Protein AF-A0A0L0JDB5-F1 (afdb_monomer)

Nearest PDB structures (foldseek):
  4jif-assembly1_A  TM=5.734E-01  e=4.572E-01  Homo sapiens
  6vbv-assembly1_5  TM=4.690E-01  e=4.861E-01  Bos taurus
  4dx9-assembly13_Y  TM=4.520E-01  e=1.147E+00  Homo sapiens
  4dx9-assembly10_S  TM=3.705E-01  e=1.378E+00  Homo sapiens
  8xgc-assembly1_L  TM=4.088E-01  e=5.309E+00  Saccharomyces cerevisiae

Radius of gyration: 22.16 Å; Cα contacts (8 Å, |Δi|>4): 192; chains: 1; bounding box: 44×41×62 Å

Foldseek 3Di:
DVVVVVVVVLLVVLPPPPDDNVVSVVSVVVVVVVVVVVVCVVPVPFDCWDQDQQAIWGTADPPDRHIDGDGLVFWAAKAWAWDPPPDVDTWIKIKTKGQPQDDDPPQDDPVNVVVLVVCCVVPPVVSSVSRPNIDIDMDICVPHDDPVVVVVVRCCVNPVNHHYYYHYD

Secondary structure (DSSP, 8-state):
-HHHHHHHHHHHHTT-TTS-HHHHHHHHHHHHHHHHHHHHHHHT---SEEEETTEEEEPPPTTSPPPEEEETTTEEEEEEEE--TTSSS--EEEEEEE-------S---HHHHHHHHHHHHHS-HHHHHHHTT-EEEEEE-TT----HHHHHHHHHHH-TTSEEEEE--

Organism: NCBI:txid42234

Structure (mmCIF, N/CA/C/O backbone):
data_AF-A0A0L0JDB5-F1
#
_entry.id   AF-A0A0L0JDB5-F1
#
loop_
_atom_site.group_PDB
_atom_site.id
_atom_site.type_symbol
_atom_site.label_atom_id
_atom_site.label_alt_id
_atom_site.label_comp_id
_atom_site.label_asym_id
_atom_site.label_entity_id
_atom_site.label_seq_id
_atom_site.pdbx_PDB_ins_code
_atom_site.Cartn_x
_atom_site.Cartn_y
_atom_site.Cartn_z
_atom_site.occupancy
_atom_site.B_iso_or_equiv
_atom_site.auth_seq_id
_atom_site.auth_comp_id
_atom_site.auth_asym_id
_atom_site.auth_atom_id
_atom_site.pdbx_PDB_model_num
ATOM 1 N N . MET A 1 1 ? 3.052 -13.021 -24.016 1.00 44.16 1 MET A N 1
ATOM 2 C CA . MET A 1 1 ? 3.286 -12.840 -25.472 1.00 44.16 1 MET A CA 1
ATOM 3 C C . MET A 1 1 ? 3.599 -11.402 -25.903 1.00 44.16 1 MET A C 1
ATOM 5 O O . MET A 1 1 ? 4.321 -11.246 -26.873 1.00 44.16 1 MET A O 1
ATOM 9 N N . LYS A 1 2 ? 3.156 -10.347 -25.196 1.00 37.44 2 LYS A N 1
ATOM 10 C CA . LYS A 1 2 ? 3.420 -8.943 -25.595 1.00 37.44 2 LYS A CA 1
ATOM 11 C C . LYS A 1 2 ? 4.892 -8.489 -25.467 1.00 37.44 2 LYS A C 1
ATOM 13 O O . LYS A 1 2 ? 5.320 -7.623 -26.217 1.00 37.44 2 LYS A O 1
ATOM 18 N N . GLY A 1 3 ? 5.681 -9.109 -24.581 1.00 37.62 3 GLY A N 1
ATOM 19 C CA . GLY A 1 3 ? 7.104 -8.772 -24.394 1.00 37.62 3 GLY A CA 1
ATOM 20 C C . GLY A 1 3 ? 8.027 -9.197 -25.545 1.00 37.62 3 GLY A C 1
ATOM 21 O O . GLY A 1 3 ? 8.976 -8.487 -25.857 1.00 37.62 3 GLY A O 1
ATOM 22 N N . ALA A 1 4 ? 7.713 -10.302 -26.230 1.00 48.47 4 ALA A N 1
ATOM 23 C CA . ALA A 1 4 ? 8.499 -10.773 -27.376 1.00 48.47 4 ALA A CA 1
ATOM 24 C C . ALA A 1 4 ? 8.366 -9.839 -28.594 1.00 48.47 4 ALA A C 1
ATOM 26 O O . ALA A 1 4 ? 9.330 -9.621 -29.322 1.00 48.47 4 ALA A O 1
ATOM 27 N N . LEU A 1 5 ? 7.188 -9.229 -28.766 1.00 50.47 5 LEU A N 1
ATOM 28 C CA . LEU A 1 5 ? 6.923 -8.271 -29.839 1.00 50.47 5 LEU A CA 1
ATOM 29 C C . LEU A 1 5 ? 7.730 -6.973 -29.658 1.00 50.47 5 LEU A C 1
ATOM 31 O O . LEU A 1 5 ? 8.211 -6.407 -30.632 1.00 50.47 5 LEU A O 1
ATOM 35 N N . LEU A 1 6 ? 7.932 -6.538 -28.408 1.00 52.72 6 LEU A N 1
ATOM 36 C CA . LEU A 1 6 ? 8.727 -5.351 -28.083 1.00 52.72 6 LEU A CA 1
ATOM 37 C C . LEU A 1 6 ? 10.225 -5.569 -28.370 1.00 52.72 6 LEU A C 1
ATOM 39 O O . LEU A 1 6 ? 10.888 -4.670 -28.880 1.00 52.72 6 LEU A O 1
ATOM 43 N N . CYS A 1 7 ? 10.740 -6.778 -28.104 1.00 46.56 7 CYS A N 1
ATOM 44 C CA . CYS A 1 7 ? 12.108 -7.176 -28.457 1.00 46.56 7 CYS A CA 1
ATOM 45 C C . CYS A 1 7 ? 12.348 -7.126 -29.966 1.00 46.56 7 CYS A C 1
ATOM 47 O O . CYS A 1 7 ? 13.357 -6.578 -30.398 1.00 46.56 7 CYS A O 1
ATOM 49 N N . LEU A 1 8 ? 11.418 -7.651 -30.769 1.00 56.56 8 LEU A N 1
ATOM 50 C CA . LEU A 1 8 ? 11.529 -7.609 -32.230 1.00 56.56 8 LEU A CA 1
ATOM 51 C C . LEU A 1 8 ? 11.483 -6.174 -32.773 1.00 56.56 8 LEU A C 1
ATOM 53 O O . LEU A 1 8 ? 12.141 -5.881 -33.764 1.00 56.56 8 LEU A O 1
ATOM 57 N N . LEU A 1 9 ? 10.770 -5.269 -32.100 1.00 58.06 9 LEU A N 1
ATOM 58 C CA . LEU A 1 9 ? 10.671 -3.861 -32.492 1.00 58.06 9 LEU A CA 1
ATOM 59 C C . LEU A 1 9 ? 11.966 -3.083 -32.191 1.00 58.06 9 LEU A C 1
ATOM 61 O O . LEU A 1 9 ? 12.429 -2.318 -33.035 1.00 58.06 9 LEU A O 1
ATOM 65 N N . PHE A 1 10 ? 12.604 -3.337 -31.041 1.00 55.62 10 PHE A N 1
ATOM 66 C CA . PHE A 1 10 ? 13.915 -2.762 -30.703 1.00 55.62 10 PHE A CA 1
ATOM 67 C C . PHE A 1 10 ? 15.062 -3.354 -31.537 1.00 55.62 10 PHE A C 1
ATOM 69 O O . PHE A 1 10 ? 15.946 -2.614 -31.962 1.00 55.62 10 PHE A O 1
ATOM 76 N N . LEU A 1 11 ? 15.028 -4.660 -31.830 1.00 56.00 11 LEU A N 1
ATOM 77 C CA . LEU A 1 11 ? 15.957 -5.291 -32.776 1.00 56.00 11 LEU A CA 1
ATOM 78 C C . LEU A 1 11 ? 15.744 -4.785 -34.211 1.00 56.00 11 LEU A C 1
ATOM 80 O O . LEU A 1 11 ? 16.716 -4.596 -34.935 1.00 56.00 11 LEU A O 1
ATOM 84 N N . GLY A 1 12 ? 14.497 -4.516 -34.611 1.00 55.62 12 GLY A N 1
ATOM 85 C CA . GLY A 1 12 ? 14.161 -3.969 -35.927 1.00 55.62 12 GLY A CA 1
ATOM 86 C C . GLY A 1 12 ? 14.643 -2.530 -36.135 1.00 55.62 12 GLY A C 1
ATOM 87 O O . GLY A 1 12 ? 15.134 -2.208 -37.214 1.00 55.62 12 GLY A O 1
ATOM 88 N N . LEU A 1 13 ? 14.589 -1.674 -35.103 1.00 53.94 13 LEU A N 1
ATOM 89 C CA . LEU A 1 13 ? 15.114 -0.301 -35.184 1.00 53.94 13 LEU A CA 1
ATOM 90 C C . LEU A 1 13 ? 16.649 -0.234 -35.279 1.00 53.94 13 LEU A C 1
ATOM 92 O O . LEU A 1 13 ? 17.179 0.741 -35.807 1.00 53.94 13 LEU A O 1
ATOM 96 N N . ALA A 1 14 ? 17.366 -1.262 -34.817 1.00 53.44 14 ALA A N 1
ATOM 97 C CA . ALA A 1 14 ? 18.819 -1.366 -34.979 1.00 53.44 14 ALA A CA 1
ATOM 98 C C . ALA A 1 14 ? 19.245 -1.686 -36.429 1.00 53.44 14 ALA A C 1
ATOM 100 O O . ALA A 1 14 ? 20.422 -1.574 -36.760 1.00 53.44 14 ALA A O 1
ATOM 101 N N . PHE A 1 15 ? 18.292 -2.050 -37.295 1.00 57.34 15 PHE A N 1
ATOM 102 C CA . PHE A 1 15 ? 18.505 -2.383 -38.705 1.00 57.34 15 PHE A CA 1
ATOM 103 C C . PHE A 1 15 ? 17.849 -1.376 -39.664 1.00 57.34 15 PHE A C 1
ATOM 105 O O . PHE A 1 15 ? 17.524 -1.724 -40.798 1.00 57.34 15 PHE A O 1
ATOM 112 N N . VAL A 1 16 ? 17.671 -0.111 -39.253 1.00 62.69 16 VAL A N 1
ATOM 113 C CA . VAL A 1 16 ? 17.311 0.954 -40.204 1.00 62.69 16 VAL A CA 1
ATOM 114 C C . VAL A 1 16 ? 18.489 1.153 -41.174 1.00 62.69 16 VAL A C 1
ATOM 116 O O . VAL A 1 16 ? 19.584 1.527 -40.731 1.00 62.69 16 VAL A O 1
ATOM 119 N N . PRO A 1 17 ? 18.307 0.904 -42.487 1.00 53.44 17 PRO A N 1
ATOM 120 C CA . PRO A 1 17 ? 19.381 1.044 -43.464 1.00 53.44 17 PRO A CA 1
ATOM 121 C C . PRO A 1 17 ? 19.872 2.497 -43.481 1.00 53.44 17 PRO A C 1
ATOM 123 O O . PRO A 1 17 ? 19.088 3.409 -43.732 1.00 53.44 17 PRO A O 1
ATOM 126 N N . GLY A 1 18 ? 21.156 2.720 -43.187 1.00 66.44 18 GLY A N 1
ATOM 127 C CA . GLY A 1 18 ? 21.776 4.054 -43.183 1.00 66.44 18 GLY A CA 1
ATOM 128 C C . GLY A 1 18 ? 22.099 4.640 -41.804 1.00 66.44 18 GLY A C 1
ATOM 129 O O . GLY A 1 18 ? 22.693 5.714 -41.737 1.00 66.44 18 GLY A O 1
ATOM 130 N N . SER A 1 19 ? 21.773 3.957 -40.701 1.00 62.56 19 SER A N 1
ATOM 131 C CA . SER A 1 19 ? 22.238 4.393 -39.376 1.00 62.56 19 SER A CA 1
ATOM 132 C C . SER A 1 19 ? 23.740 4.103 -39.181 1.00 62.56 19 SER A C 1
ATOM 134 O O . SER A 1 19 ? 24.216 3.043 -39.599 1.00 62.56 19 SER A O 1
ATOM 136 N N . PRO A 1 20 ? 24.514 4.999 -38.539 1.00 72.12 20 PRO A N 1
ATOM 137 C CA . PRO A 1 20 ? 25.892 4.702 -38.160 1.00 72.12 20 PRO A CA 1
ATOM 138 C C . PRO A 1 20 ? 25.924 3.472 -37.241 1.00 72.12 20 PRO A C 1
ATOM 140 O O . PRO A 1 20 ? 25.229 3.453 -36.228 1.00 72.12 20 PRO A O 1
ATOM 143 N N . GLY A 1 21 ? 26.739 2.457 -37.550 1.00 70.44 21 GLY A N 1
ATOM 144 C CA . GLY A 1 21 ? 26.734 1.175 -36.821 1.00 70.44 21 GLY A CA 1
ATOM 145 C C . GLY A 1 21 ? 26.950 1.286 -35.302 1.00 70.44 21 GLY A C 1
ATOM 146 O O . GLY A 1 21 ? 26.467 0.448 -34.543 1.00 70.44 21 GLY A O 1
ATOM 147 N N . TRP A 1 22 ? 27.602 2.356 -34.835 1.00 74.62 22 TRP A N 1
ATOM 148 C CA . TRP A 1 22 ? 27.761 2.641 -33.407 1.00 74.62 22 TRP A CA 1
ATOM 149 C C . TRP A 1 22 ? 26.439 3.018 -32.719 1.00 74.62 22 TRP A C 1
ATOM 151 O O . TRP A 1 22 ? 26.235 2.657 -31.565 1.00 74.62 22 TRP A O 1
ATOM 161 N N . ALA A 1 23 ? 25.513 3.685 -33.414 1.00 73.12 23 ALA A N 1
ATOM 162 C CA . ALA A 1 23 ? 24.215 4.069 -32.860 1.00 73.12 23 ALA A CA 1
ATOM 163 C C . ALA A 1 23 ? 23.314 2.841 -32.655 1.00 73.12 23 ALA A C 1
ATOM 165 O O . ALA A 1 23 ? 22.694 2.694 -31.602 1.00 73.12 23 ALA A O 1
ATOM 166 N N . ALA A 1 24 ? 23.313 1.916 -33.620 1.00 72.12 24 ALA A N 1
ATOM 167 C CA . ALA A 1 24 ? 22.624 0.633 -33.504 1.00 72.12 24 ALA A CA 1
ATOM 168 C C . ALA A 1 24 ? 23.189 -0.216 -32.351 1.00 72.12 24 ALA A C 1
ATOM 170 O O . ALA A 1 24 ? 22.428 -0.780 -31.564 1.00 72.12 24 ALA A O 1
ATOM 171 N N . ALA A 1 25 ? 24.518 -0.251 -32.197 1.00 74.06 25 ALA A N 1
ATOM 172 C CA . ALA A 1 25 ? 25.170 -0.951 -31.093 1.00 74.06 25 ALA A CA 1
ATOM 173 C C . ALA A 1 25 ? 24.815 -0.343 -29.723 1.00 74.06 25 ALA A C 1
ATOM 175 O O . ALA A 1 25 ? 24.462 -1.077 -28.801 1.00 74.06 25 ALA A O 1
ATOM 176 N N . VAL A 1 26 ? 24.840 0.989 -29.590 1.00 79.56 26 VAL A N 1
ATOM 177 C CA . VAL A 1 26 ? 24.471 1.687 -28.344 1.00 79.56 26 VAL A CA 1
ATOM 178 C C . VAL A 1 26 ? 23.011 1.420 -27.975 1.00 79.56 26 VAL A C 1
ATOM 180 O O . VAL A 1 26 ? 22.727 1.066 -26.831 1.00 79.56 26 VAL A O 1
ATOM 183 N N . LEU A 1 27 ? 22.087 1.517 -28.934 1.00 80.38 27 LEU A N 1
ATOM 184 C CA . LEU A 1 27 ? 20.668 1.228 -28.705 1.00 80.38 27 LEU A CA 1
ATOM 185 C C . LEU A 1 27 ? 20.429 -0.240 -28.335 1.00 80.38 27 LEU A C 1
ATOM 187 O O . LEU A 1 27 ? 19.646 -0.517 -27.427 1.00 80.38 27 LEU A O 1
ATOM 191 N N . GLY A 1 28 ? 21.127 -1.174 -28.985 1.00 78.56 28 GLY A N 1
ATOM 192 C CA . GLY A 1 28 ? 21.055 -2.600 -28.670 1.00 78.56 28 GLY A CA 1
ATOM 193 C C . GLY A 1 28 ? 21.528 -2.909 -27.248 1.00 78.56 28 GLY A C 1
ATOM 194 O O . GLY A 1 28 ? 20.836 -3.605 -26.505 1.00 78.56 28 GLY A O 1
ATOM 195 N N . VAL A 1 29 ? 22.663 -2.339 -26.833 1.00 80.44 29 VAL A N 1
ATOM 196 C CA . VAL A 1 29 ? 23.198 -2.501 -25.471 1.00 80.44 29 VAL A CA 1
ATOM 197 C C . VAL A 1 29 ? 22.266 -1.868 -24.436 1.00 80.44 29 VAL A C 1
ATOM 199 O O . VAL A 1 29 ? 21.931 -2.515 -23.444 1.00 80.44 29 VAL A O 1
ATOM 202 N N . MET A 1 30 ? 21.779 -0.645 -24.671 1.00 79.12 30 MET A N 1
ATOM 203 C CA . MET A 1 30 ? 20.816 0.009 -23.775 1.00 79.12 30 MET A CA 1
ATOM 204 C C . MET A 1 30 ? 19.516 -0.793 -23.648 1.00 79.12 30 MET A C 1
ATOM 206 O O . MET A 1 30 ? 19.021 -0.996 -22.539 1.00 79.12 30 MET A O 1
ATOM 210 N N . GLY A 1 31 ? 18.988 -1.299 -24.765 1.00 81.62 31 GLY A N 1
ATOM 211 C CA . GLY A 1 31 ? 17.801 -2.150 -24.786 1.00 81.62 31 GLY A CA 1
ATOM 212 C C . GLY A 1 31 ? 18.005 -3.451 -24.009 1.00 81.62 31 GLY A C 1
ATOM 213 O O . GLY A 1 31 ? 17.143 -3.830 -23.217 1.00 81.62 31 GLY A O 1
ATOM 214 N N . ALA A 1 32 ? 19.162 -4.102 -24.161 1.00 78.75 32 ALA A N 1
ATOM 215 C CA . ALA A 1 32 ? 19.508 -5.313 -23.419 1.00 78.75 32 ALA A CA 1
ATOM 216 C C . ALA A 1 32 ? 19.633 -5.064 -21.906 1.00 78.75 32 ALA A C 1
ATOM 218 O O . ALA A 1 32 ? 19.149 -5.871 -21.109 1.00 78.75 32 ALA A O 1
ATOM 219 N N . ILE A 1 33 ? 20.223 -3.938 -21.490 1.00 81.38 33 ILE A N 1
ATOM 220 C CA . ILE A 1 33 ? 20.314 -3.540 -20.074 1.00 81.38 33 ILE A CA 1
ATOM 221 C C . ILE A 1 33 ? 18.918 -3.288 -19.489 1.00 81.38 33 ILE A C 1
ATOM 223 O O . ILE A 1 33 ? 18.583 -3.815 -18.429 1.00 81.38 33 ILE A O 1
ATOM 227 N N . LEU A 1 34 ? 18.066 -2.535 -20.189 1.00 80.44 34 LEU A N 1
ATOM 228 C CA . LEU A 1 34 ? 16.700 -2.269 -19.731 1.00 80.44 34 LEU A CA 1
ATOM 229 C C . LEU A 1 34 ? 15.872 -3.557 -19.656 1.00 80.44 34 LEU A C 1
ATOM 231 O O . LEU A 1 34 ? 15.186 -3.801 -18.662 1.00 80.44 34 LEU A O 1
ATOM 235 N N . PHE A 1 35 ? 15.964 -4.410 -20.677 1.00 81.12 35 PHE A N 1
ATOM 236 C CA . PHE A 1 35 ? 15.232 -5.670 -20.723 1.00 81.12 35 PHE A CA 1
ATOM 237 C C . PHE A 1 35 ? 15.694 -6.640 -19.638 1.00 81.12 35 PHE A C 1
ATOM 239 O O . PHE A 1 35 ? 14.857 -7.217 -18.948 1.00 81.12 35 PHE A O 1
ATOM 246 N N . SER A 1 36 ? 17.006 -6.799 -19.448 1.00 77.44 36 SER A N 1
ATOM 247 C CA . SER A 1 36 ? 17.548 -7.648 -18.382 1.00 77.44 36 SER A CA 1
ATOM 248 C C . SER A 1 36 ? 17.120 -7.152 -17.000 1.00 77.44 36 SER A C 1
ATOM 250 O O . SER A 1 36 ? 16.702 -7.965 -16.178 1.00 77.44 36 SER A O 1
ATOM 252 N N . GLY A 1 37 ? 17.096 -5.836 -16.769 1.00 76.38 37 GLY A N 1
ATOM 253 C CA . GLY A 1 37 ? 16.552 -5.243 -15.546 1.00 76.38 37 GLY A CA 1
ATOM 254 C C . GLY A 1 37 ? 15.075 -5.587 -15.322 1.00 76.38 37 GLY A C 1
ATOM 255 O O . GLY A 1 37 ? 14.705 -6.069 -14.252 1.00 76.38 37 GLY A O 1
ATOM 256 N N . ILE A 1 38 ? 14.227 -5.413 -16.339 1.00 74.88 38 ILE A N 1
ATOM 257 C CA . ILE A 1 38 ? 12.792 -5.740 -16.259 1.00 74.88 38 ILE A CA 1
ATOM 258 C C . ILE A 1 38 ? 12.576 -7.246 -16.057 1.00 74.88 38 ILE A C 1
ATOM 260 O O . ILE A 1 38 ? 11.749 -7.641 -15.236 1.00 74.88 38 ILE A O 1
ATOM 264 N N . ALA A 1 39 ? 13.323 -8.091 -16.768 1.00 77.19 39 ALA A N 1
ATOM 265 C CA . ALA A 1 39 ? 13.238 -9.543 -16.653 1.00 77.19 39 ALA A CA 1
ATOM 266 C C . ALA A 1 39 ? 13.654 -10.020 -15.256 1.00 77.19 39 ALA A C 1
ATOM 268 O O . ALA A 1 39 ? 12.957 -10.834 -14.654 1.00 77.19 39 ALA A O 1
ATOM 269 N N . LEU A 1 40 ? 14.735 -9.466 -14.698 1.00 74.56 40 LEU A N 1
ATOM 270 C CA . LEU A 1 40 ? 15.155 -9.736 -13.323 1.00 74.56 40 LEU A CA 1
ATOM 271 C C . LEU A 1 40 ? 14.074 -9.328 -12.318 1.00 74.56 40 LEU A C 1
ATOM 273 O O . LEU A 1 40 ? 13.763 -10.105 -11.417 1.00 74.56 40 LEU A O 1
ATOM 277 N N . LEU A 1 41 ? 13.455 -8.156 -12.488 1.00 70.38 41 LEU A N 1
ATOM 278 C CA . LEU A 1 41 ? 12.356 -7.704 -11.629 1.00 70.38 41 LEU A CA 1
ATOM 279 C C . LEU A 1 41 ? 11.143 -8.635 -11.720 1.00 70.38 41 LEU A C 1
ATOM 281 O O . LEU A 1 41 ? 10.632 -9.062 -10.683 1.00 70.38 41 LEU A O 1
ATOM 285 N N . ALA A 1 42 ? 10.730 -9.010 -12.932 1.00 71.19 42 ALA A N 1
ATOM 286 C CA . ALA A 1 42 ? 9.606 -9.914 -13.170 1.00 71.19 42 ALA A CA 1
ATOM 287 C C . ALA A 1 42 ? 9.851 -11.320 -12.594 1.00 71.19 42 ALA A C 1
ATOM 289 O O . ALA A 1 42 ? 8.942 -11.932 -12.035 1.00 71.19 42 ALA A O 1
ATOM 290 N N . CYS A 1 43 ? 11.086 -11.818 -12.673 1.00 71.50 43 CYS A N 1
ATOM 291 C CA . CYS A 1 43 ? 11.470 -13.121 -12.132 1.00 71.50 43 CYS A CA 1
ATOM 292 C C . CYS A 1 43 ? 11.736 -13.105 -10.619 1.00 71.50 43 CYS A C 1
ATOM 294 O O . CYS A 1 43 ? 11.810 -14.171 -10.011 1.00 71.50 43 CYS A O 1
ATOM 296 N N . SER A 1 44 ? 11.862 -11.932 -9.987 1.00 67.06 44 SER A N 1
ATOM 297 C CA . SER A 1 44 ? 12.359 -11.815 -8.609 1.00 67.06 44 SER A CA 1
ATOM 298 C C . SER A 1 44 ? 11.443 -12.394 -7.520 1.00 67.06 44 SER A C 1
ATOM 300 O O . SER A 1 44 ? 11.852 -12.426 -6.362 1.00 67.06 44 SER A O 1
ATOM 302 N N . ARG A 1 45 ? 10.218 -12.846 -7.848 1.00 66.31 45 ARG A N 1
ATOM 303 C CA . ARG A 1 45 ? 9.183 -13.328 -6.897 1.00 66.31 45 ARG A CA 1
ATOM 304 C C . ARG A 1 45 ? 8.996 -12.421 -5.668 1.00 66.31 45 ARG A C 1
ATOM 306 O O . ARG A 1 45 ?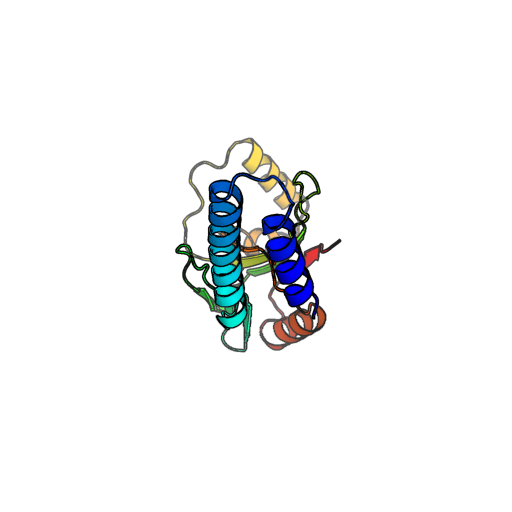 8.488 -12.864 -4.639 1.00 66.31 45 ARG A O 1
ATOM 313 N N . ARG A 1 46 ? 9.411 -11.152 -5.755 1.00 68.56 46 ARG A N 1
ATOM 314 C CA . ARG A 1 46 ? 9.360 -10.218 -4.635 1.00 68.56 46 ARG A CA 1
ATOM 315 C C . ARG A 1 46 ? 7.908 -9.917 -4.324 1.00 68.56 46 ARG A C 1
ATOM 317 O O . ARG A 1 46 ? 7.134 -9.523 -5.193 1.00 68.56 46 ARG A O 1
ATOM 324 N N . VAL A 1 47 ? 7.550 -10.123 -3.068 1.00 71.62 47 VAL A N 1
ATOM 325 C CA . VAL A 1 47 ? 6.195 -9.897 -2.586 1.00 71.62 47 VAL A CA 1
ATOM 326 C C . VAL A 1 47 ? 6.073 -8.430 -2.215 1.00 71.62 47 VAL A C 1
ATOM 328 O O . VAL A 1 47 ? 6.696 -8.004 -1.252 1.00 71.62 47 VAL A O 1
ATOM 331 N N . ALA A 1 48 ? 5.308 -7.660 -2.990 1.00 77.81 48 ALA A N 1
ATOM 332 C CA . ALA A 1 48 ? 5.075 -6.240 -2.718 1.00 77.81 48 ALA A CA 1
ATOM 333 C C . ALA A 1 48 ? 4.140 -6.018 -1.517 1.00 77.81 48 ALA A C 1
ATOM 335 O O . ALA A 1 48 ? 4.315 -5.064 -0.763 1.00 77.81 48 ALA A O 1
ATOM 336 N N . LEU A 1 49 ? 3.184 -6.927 -1.327 1.00 86.88 49 LEU A N 1
ATOM 337 C CA . LEU A 1 49 ? 2.253 -6.951 -0.208 1.00 86.88 49 LEU A CA 1
ATOM 338 C C . LEU A 1 49 ? 1.904 -8.406 0.110 1.00 86.88 49 LEU A C 1
ATOM 340 O O . LEU A 1 49 ? 1.512 -9.158 -0.785 1.00 86.88 49 LEU A O 1
ATOM 344 N N . ARG A 1 50 ? 1.993 -8.795 1.379 1.00 89.50 50 ARG A N 1
ATOM 345 C CA . ARG A 1 50 ? 1.400 -10.031 1.896 1.00 89.50 50 ARG A CA 1
ATOM 346 C C . ARG A 1 50 ? 0.516 -9.685 3.074 1.00 89.50 50 ARG A C 1
ATOM 348 O O . ARG A 1 50 ? 0.959 -8.994 3.977 1.00 89.50 50 ARG A O 1
ATOM 355 N N . VAL A 1 51 ? -0.697 -10.210 3.076 1.00 91.56 51 VAL A N 1
ATOM 356 C CA . VAL A 1 51 ? -1.597 -10.119 4.224 1.00 91.56 51 VAL A CA 1
ATOM 357 C C . VAL A 1 51 ? -1.783 -11.528 4.761 1.00 91.56 51 VAL A C 1
ATOM 359 O O . VAL A 1 51 ? -2.031 -12.454 3.982 1.00 91.56 51 VAL A O 1
ATOM 362 N N . GLY A 1 52 ? -1.590 -11.707 6.062 1.00 91.88 52 GLY A N 1
ATOM 363 C CA . GLY A 1 52 ? -1.675 -13.005 6.719 1.00 91.88 52 GLY A CA 1
ATOM 364 C C . GLY A 1 52 ? -2.127 -12.895 8.175 1.00 91.88 52 GLY A C 1
ATOM 365 O O . GLY A 1 52 ? -2.459 -11.801 8.623 1.00 91.88 52 GLY A O 1
ATOM 366 N N . PRO A 1 53 ? -2.129 -14.021 8.908 1.00 91.31 53 PRO A N 1
ATOM 367 C CA . PRO A 1 53 ? -2.567 -14.056 10.303 1.00 91.31 53 PRO A CA 1
ATOM 368 C C . PRO A 1 53 ? -1.739 -13.151 11.218 1.00 91.31 53 PRO A C 1
ATOM 370 O O . PRO A 1 53 ? -2.295 -12.512 12.095 1.00 91.31 53 PRO A O 1
ATOM 373 N N . GLU A 1 54 ? -0.431 -13.060 10.966 1.00 91.44 54 GLU A N 1
ATOM 374 C CA . GLU A 1 54 ? 0.4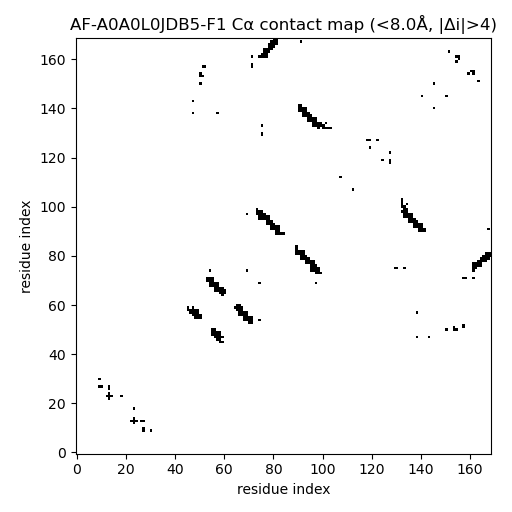97 -12.274 11.792 1.00 91.44 54 GLU A CA 1
ATOM 375 C C . GLU A 1 54 ? 0.388 -10.761 11.547 1.00 91.44 54 GLU A C 1
ATOM 377 O O . GLU A 1 54 ? 0.786 -9.963 12.389 1.00 91.44 54 GLU A O 1
ATOM 382 N N . GLY A 1 55 ? -0.111 -10.345 10.377 1.00 90.81 55 GLY A N 1
ATOM 383 C CA . GLY A 1 55 ? -0.126 -8.937 9.994 1.00 90.81 55 GLY A CA 1
ATOM 384 C C . GLY A 1 55 ? 0.016 -8.685 8.497 1.00 90.81 55 GLY A C 1
ATOM 385 O O . GLY A 1 55 ? -0.287 -9.531 7.642 1.00 90.81 55 GLY A O 1
ATOM 386 N N . VAL A 1 56 ? 0.515 -7.492 8.180 1.00 91.31 56 VAL A N 1
ATOM 387 C CA . VAL A 1 56 ? 0.739 -7.005 6.819 1.00 91.31 56 VAL A CA 1
ATOM 388 C C . VAL A 1 56 ? 2.232 -6.859 6.560 1.00 91.31 56 VAL A C 1
ATOM 390 O O . VAL A 1 56 ? 2.924 -6.088 7.212 1.00 91.31 56 VAL A O 1
ATOM 393 N N . MET A 1 57 ? 2.740 -7.576 5.562 1.00 90.31 57 MET A N 1
ATOM 394 C CA . MET A 1 57 ? 4.112 -7.438 5.090 1.00 90.31 57 MET A CA 1
ATOM 395 C C . MET A 1 57 ? 4.147 -6.553 3.847 1.00 90.31 57 MET A C 1
ATOM 397 O O . MET A 1 57 ? 3.620 -6.934 2.796 1.00 90.31 57 MET A O 1
ATOM 401 N N . LEU A 1 58 ? 4.815 -5.408 3.940 1.00 87.38 58 LEU A N 1
ATOM 402 C CA . LEU A 1 58 ? 5.131 -4.553 2.802 1.00 87.38 58 LEU A CA 1
ATOM 403 C C . LEU A 1 58 ? 6.510 -4.905 2.250 1.00 87.38 58 LEU A C 1
ATOM 405 O O . LEU A 1 58 ? 7.521 -4.858 2.946 1.00 87.38 58 LEU A O 1
ATOM 409 N N . GLY A 1 59 ? 6.552 -5.244 0.966 1.00 81.31 59 GLY A N 1
ATOM 410 C CA . GLY A 1 59 ? 7.763 -5.631 0.258 1.00 81.31 59 GLY A CA 1
ATOM 411 C C . GLY A 1 59 ? 8.788 -4.514 0.141 1.00 81.31 59 GLY A C 1
ATOM 412 O O . GLY A 1 59 ? 8.447 -3.340 -0.004 1.00 81.31 59 GLY A O 1
ATOM 413 N N . GLY A 1 60 ? 10.062 -4.895 0.146 1.00 74.75 60 GLY A N 1
ATOM 414 C CA . GLY A 1 60 ? 1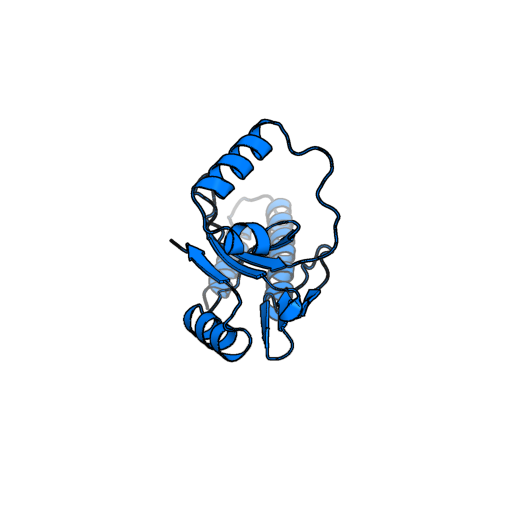1.169 -3.982 -0.107 1.00 74.75 60 GLY A CA 1
ATOM 415 C C . GLY A 1 60 ? 11.363 -3.654 -1.590 1.00 74.75 60 GLY A C 1
ATOM 416 O O . GLY A 1 60 ? 11.049 -4.463 -2.469 1.00 74.75 60 GLY A O 1
ATOM 417 N N . THR A 1 61 ? 11.936 -2.487 -1.885 1.00 65.81 61 THR A N 1
ATOM 418 C CA . THR A 1 61 ? 12.347 -2.127 -3.249 1.00 65.81 61 THR A CA 1
ATOM 419 C C . THR A 1 61 ? 13.787 -2.587 -3.517 1.00 65.81 61 THR A C 1
ATOM 421 O O . THR A 1 61 ? 14.592 -2.706 -2.593 1.00 65.81 61 THR A O 1
ATOM 424 N N . PRO A 1 62 ? 14.168 -2.851 -4.781 1.00 55.06 62 PRO A N 1
ATOM 425 C CA . PRO A 1 62 ? 15.555 -3.165 -5.145 1.00 55.06 62 PRO A CA 1
ATOM 426 C C . PRO A 1 62 ? 16.562 -2.076 -4.765 1.00 55.06 62 PRO A C 1
ATOM 428 O O . PRO A 1 62 ? 17.742 -2.373 -4.628 1.00 55.06 62 PRO A O 1
ATOM 431 N N . PHE A 1 63 ? 16.088 -0.845 -4.570 1.00 59.66 63 PHE A N 1
ATOM 432 C CA . PHE A 1 63 ? 16.901 0.350 -4.365 1.00 59.66 63 PHE A CA 1
ATOM 433 C C . PHE A 1 63 ? 17.011 0.781 -2.892 1.00 59.66 63 PHE A C 1
ATOM 435 O O . PHE A 1 63 ? 17.281 1.944 -2.618 1.00 59.66 63 PHE A O 1
ATOM 442 N N . GLY A 1 64 ? 16.820 -0.140 -1.938 1.00 60.09 64 GLY A N 1
ATOM 443 C CA . GLY A 1 64 ? 17.233 0.065 -0.540 1.00 60.09 64 GLY A CA 1
ATOM 444 C C . GLY A 1 64 ? 16.120 0.078 0.508 1.00 60.09 64 GLY A C 1
ATOM 445 O O . GLY A 1 64 ? 16.425 0.073 1.697 1.00 60.09 64 GLY A O 1
ATOM 446 N N . ILE A 1 65 ? 14.843 0.026 0.116 1.00 69.44 65 ILE A N 1
ATOM 447 C CA . ILE A 1 65 ? 13.751 -0.117 1.089 1.00 69.44 65 ILE A CA 1
ATOM 448 C C . ILE A 1 65 ? 13.664 -1.590 1.490 1.00 69.44 65 ILE A C 1
ATOM 450 O O . ILE A 1 65 ? 13.493 -2.450 0.625 1.00 69.44 65 ILE A O 1
ATOM 454 N N . ARG A 1 66 ? 13.790 -1.896 2.785 1.00 76.62 66 ARG A N 1
ATOM 455 C CA . ARG A 1 66 ? 13.635 -3.264 3.303 1.00 76.62 66 ARG A CA 1
ATOM 456 C C . ARG A 1 66 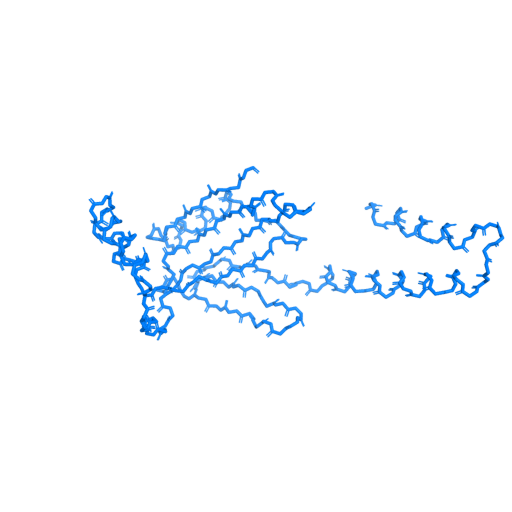? 12.163 -3.669 3.341 1.00 76.62 66 ARG A C 1
ATOM 458 O O . ARG A 1 66 ? 11.272 -2.823 3.360 1.00 76.62 66 ARG A O 1
ATOM 465 N N . ALA A 1 67 ? 11.923 -4.978 3.301 1.00 82.69 67 ALA A N 1
ATOM 466 C CA . ALA A 1 67 ? 10.599 -5.496 3.605 1.00 82.69 67 ALA A CA 1
ATOM 467 C C . ALA A 1 67 ? 10.313 -5.284 5.097 1.00 82.69 67 ALA A C 1
ATOM 469 O O . ALA A 1 67 ? 11.210 -5.468 5.919 1.00 82.69 67 ALA A O 1
ATOM 470 N N . GLU A 1 68 ? 9.086 -4.901 5.420 1.00 84.44 68 GLU A N 1
ATOM 471 C CA . GLU A 1 68 ? 8.644 -4.601 6.780 1.00 84.44 68 GLU A CA 1
ATOM 472 C C . GLU A 1 68 ? 7.373 -5.395 7.064 1.00 84.44 68 GLU A C 1
ATOM 474 O O . GLU A 1 68 ? 6.459 -5.414 6.237 1.00 84.44 68 GLU A O 1
ATOM 479 N N . LEU A 1 69 ? 7.351 -6.092 8.198 1.00 89.38 69 LEU A N 1
ATOM 480 C CA . LEU A 1 69 ? 6.165 -6.751 8.727 1.00 89.38 69 LEU A CA 1
ATOM 481 C C . LEU A 1 69 ? 5.567 -5.833 9.789 1.00 89.38 69 LEU A C 1
ATOM 483 O O . LEU A 1 69 ? 6.271 -5.452 10.716 1.00 89.38 69 LEU A O 1
ATOM 487 N N . MET A 1 70 ? 4.292 -5.503 9.635 1.00 89.75 70 MET A N 1
ATOM 488 C CA . MET A 1 70 ? 3.506 -4.739 10.599 1.00 89.75 70 MET A CA 1
ATOM 489 C C . MET A 1 70 ? 2.486 -5.685 11.208 1.00 89.75 70 MET A C 1
ATOM 491 O O . MET A 1 70 ? 1.657 -6.241 10.479 1.00 89.75 70 MET A O 1
ATOM 495 N N . GLU A 1 71 ? 2.567 -5.890 12.517 1.00 92.25 71 GLU A N 1
ATOM 496 C CA . GLU A 1 71 ? 1.602 -6.716 13.239 1.00 92.25 71 GLU A CA 1
ATOM 497 C C . GLU A 1 71 ? 0.226 -6.049 13.240 1.00 92.25 71 GLU A C 1
ATOM 499 O O . GLU A 1 71 ? 0.118 -4.821 13.248 1.00 92.25 71 GLU A O 1
ATOM 504 N N . TRP A 1 72 ? -0.850 -6.839 13.260 1.00 92.81 72 TRP A N 1
ATOM 505 C CA . TRP A 1 72 ? -2.211 -6.286 13.272 1.00 92.81 72 TRP A CA 1
ATOM 506 C C . TRP A 1 72 ? -2.469 -5.323 14.438 1.00 92.81 72 TRP A C 1
ATOM 508 O O . TRP A 1 72 ? -3.180 -4.341 14.265 1.00 92.81 72 TRP A O 1
ATOM 518 N N . SER A 1 73 ? -1.820 -5.549 15.584 1.00 89.25 73 SER A N 1
ATOM 519 C CA . SER A 1 73 ? -1.858 -4.680 16.770 1.00 89.25 73 SER A CA 1
ATOM 520 C C . SER A 1 73 ? -1.380 -3.243 16.500 1.00 89.25 73 SER A C 1
ATOM 522 O O . SER A 1 73 ? -1.818 -2.292 17.162 1.00 89.25 73 SER A O 1
ATOM 524 N N . GLU A 1 74 ? -0.494 -3.073 15.520 1.00 89.56 74 GLU A N 1
ATOM 525 C CA . GLU A 1 74 ? 0.088 -1.793 15.130 1.00 89.56 74 GLU A CA 1
ATOM 526 C C . GLU A 1 74 ? -0.651 -1.144 13.962 1.00 89.56 74 GLU A C 1
ATOM 528 O O . GLU A 1 74 ? -0.576 0.077 13.808 1.00 89.56 74 GLU A O 1
ATOM 533 N N . VAL A 1 75 ? -1.341 -1.932 13.135 1.00 91.12 75 VAL A N 1
ATOM 534 C CA . VAL A 1 75 ? -2.035 -1.454 11.937 1.00 91.12 75 VAL A CA 1
ATOM 535 C C . VAL A 1 75 ? -3.322 -0.730 12.326 1.00 91.12 75 VAL A C 1
ATOM 537 O O . VAL A 1 75 ? -4.165 -1.242 13.052 1.00 91.12 75 VAL A O 1
ATOM 540 N N . VAL A 1 76 ? -3.488 0.478 11.797 1.00 91.38 76 VAL A N 1
ATOM 541 C CA . VAL A 1 76 ? -4.680 1.314 11.995 1.00 91.38 76 VAL A CA 1
ATOM 542 C C . VAL A 1 76 ? -5.546 1.309 10.746 1.00 91.38 76 VAL A C 1
ATOM 544 O O . VAL A 1 76 ? -6.759 1.115 10.821 1.00 91.38 76 VAL A O 1
ATOM 547 N N . SER A 1 77 ? -4.932 1.511 9.580 1.00 92.06 77 SER A N 1
ATOM 548 C CA . SER A 1 77 ? -5.654 1.512 8.314 1.00 92.06 77 SER A CA 1
ATOM 549 C C . SER A 1 77 ? -4.838 0.927 7.171 1.00 92.06 77 SER A C 1
ATOM 551 O O . SER A 1 77 ? -3.607 0.952 7.163 1.00 92.06 77 SER A O 1
ATOM 553 N N . ILE A 1 78 ? -5.551 0.415 6.174 1.00 92.12 78 ILE A N 1
ATOM 554 C CA . ILE A 1 78 ? -5.019 0.071 4.861 1.00 92.12 78 ILE A CA 1
ATOM 555 C C . ILE A 1 78 ? -5.743 0.943 3.836 1.00 92.12 78 ILE A C 1
ATOM 557 O O . ILE A 1 78 ? -6.972 1.012 3.808 1.00 92.12 78 ILE A O 1
ATOM 561 N N . GLU A 1 79 ? -4.981 1.618 2.988 1.00 92.25 79 GLU A N 1
ATOM 562 C CA . GLU A 1 79 ? -5.480 2.633 2.064 1.00 92.25 79 GLU A CA 1
ATOM 563 C C . GLU A 1 79 ? -5.057 2.271 0.638 1.00 92.25 79 GLU A C 1
ATOM 565 O O . GLU A 1 79 ? -3.879 2.026 0.383 1.00 92.25 79 GLU A O 1
ATOM 570 N N . LEU A 1 80 ? -5.998 2.239 -0.306 1.00 91.31 80 LEU A N 1
ATOM 571 C CA . LEU A 1 80 ? -5.710 2.157 -1.738 1.00 91.31 80 LEU A CA 1
ATOM 572 C C . LEU A 1 80 ? -6.117 3.465 -2.406 1.00 91.31 80 LEU A C 1
ATOM 574 O O . LEU A 1 80 ? -7.261 3.899 -2.268 1.00 91.31 80 LEU A O 1
ATOM 578 N N . TRP A 1 81 ? -5.204 4.082 -3.149 1.00 89.75 81 TRP A N 1
ATOM 579 C CA . TRP A 1 81 ? -5.493 5.305 -3.895 1.00 89.75 81 TRP A CA 1
ATOM 580 C C . TRP A 1 81 ? -4.734 5.348 -5.213 1.00 89.75 81 TRP A C 1
ATOM 582 O O . TRP A 1 81 ? -3.694 4.710 -5.379 1.00 89.75 81 TRP A O 1
ATOM 592 N N . THR A 1 82 ? -5.240 6.143 -6.146 1.00 86.69 82 THR A N 1
ATOM 593 C CA . THR A 1 82 ? -4.517 6.510 -7.364 1.00 86.69 82 THR A CA 1
ATOM 594 C C . THR A 1 82 ? -4.056 7.957 -7.243 1.00 86.69 82 THR A C 1
ATOM 596 O O . THR A 1 82 ? -4.817 8.823 -6.816 1.00 86.69 82 THR A O 1
ATOM 599 N N . GLU A 1 83 ? -2.791 8.234 -7.568 1.00 81.31 83 GLU A N 1
ATOM 600 C CA . GLU A 1 83 ? -2.325 9.621 -7.634 1.00 81.31 83 GLU A CA 1
ATOM 601 C C . GLU A 1 83 ? -3.122 10.401 -8.696 1.00 81.31 83 GLU A C 1
ATOM 603 O O . GLU A 1 83 ? -3.385 9.865 -9.782 1.00 81.31 83 GLU A O 1
ATOM 608 N N . PRO A 1 84 ? -3.486 11.668 -8.419 1.00 67.88 84 PRO A N 1
ATOM 609 C CA . PRO A 1 84 ? -4.186 12.502 -9.384 1.00 67.88 84 PRO A CA 1
ATOM 610 C C . PRO A 1 84 ? -3.372 12.644 -10.684 1.00 67.88 84 PRO A C 1
ATOM 612 O O . PRO A 1 84 ? -2.141 12.553 -10.663 1.00 67.88 84 PRO A O 1
ATOM 615 N N . PRO A 1 85 ? -4.032 12.902 -11.831 1.00 59.78 85 PRO A N 1
ATOM 616 C CA . PRO A 1 85 ? -3.452 12.818 -13.180 1.00 59.78 85 PRO A CA 1
ATOM 617 C C . PRO A 1 85 ? -2.365 13.866 -13.497 1.00 59.78 85 PRO A C 1
ATOM 619 O O . PRO A 1 85 ? -2.004 14.057 -14.652 1.00 59.78 85 PRO A O 1
ATOM 622 N N . HIS A 1 86 ? -1.824 14.556 -12.493 1.00 58.38 86 HIS A N 1
ATOM 623 C CA . HIS A 1 86 ? -0.763 15.552 -12.634 1.00 58.38 86 HIS A CA 1
ATOM 624 C C . HIS A 1 86 ? 0.591 14.941 -13.039 1.00 58.38 86 HIS A C 1
ATOM 626 O O . HIS A 1 86 ? 1.509 15.672 -13.406 1.00 58.38 86 HIS A O 1
ATOM 632 N N . ARG A 1 87 ? 0.728 13.608 -13.006 1.00 61.00 87 ARG A N 1
ATOM 633 C CA . ARG A 1 87 ? 1.861 12.870 -13.584 1.00 61.00 87 ARG A CA 1
ATOM 634 C C . ARG A 1 87 ? 1.450 12.215 -14.902 1.00 61.00 87 ARG A C 1
ATOM 636 O O . ARG A 1 87 ? 0.331 11.731 -15.032 1.00 61.00 87 ARG A O 1
ATOM 643 N N . MET A 1 88 ? 2.390 12.119 -15.851 1.00 61.88 88 MET A N 1
ATOM 644 C CA . MET A 1 88 ? 2.181 11.474 -17.164 1.00 61.88 88 MET A CA 1
ATOM 645 C C . MET A 1 88 ? 1.692 10.014 -17.073 1.00 61.88 88 MET A C 1
ATOM 647 O O . MET A 1 88 ? 1.214 9.463 -18.060 1.00 61.88 88 MET A O 1
ATOM 651 N N . VAL A 1 89 ? 1.812 9.379 -15.902 1.00 68.38 89 VAL A N 1
ATOM 652 C CA . VAL A 1 89 ? 1.385 8.002 -15.647 1.00 68.38 89 VAL A CA 1
ATOM 653 C C . VAL A 1 89 ? 0.559 7.961 -14.362 1.00 68.38 89 VAL A C 1
ATOM 655 O O . VAL A 1 89 ? 1.072 8.281 -13.287 1.00 68.38 89 VAL A O 1
ATOM 658 N N . LYS A 1 90 ? -0.706 7.525 -14.463 1.00 75.94 90 LYS A N 1
ATOM 659 C CA . LYS A 1 90 ? -1.531 7.195 -13.292 1.00 75.94 90 LYS A CA 1
ATOM 660 C C . LYS A 1 90 ? -0.873 6.042 -12.540 1.00 75.94 90 LYS A C 1
ATOM 662 O O . LYS A 1 90 ? -0.750 4.944 -13.081 1.00 75.94 90 LYS A O 1
ATOM 667 N N . THR A 1 91 ? -0.460 6.298 -11.304 1.00 81.69 91 THR A N 1
ATOM 668 C CA . THR A 1 91 ? 0.143 5.280 -10.443 1.00 81.69 91 THR A CA 1
ATOM 669 C C . THR A 1 91 ? -0.775 5.038 -9.258 1.00 81.69 91 THR A C 1
ATOM 671 O O . THR A 1 91 ? -1.086 5.961 -8.507 1.00 81.69 91 THR A O 1
ATOM 674 N N . SER A 1 92 ? -1.234 3.797 -9.119 1.00 88.50 92 SER A N 1
ATOM 675 C CA . SER A 1 92 ? -1.954 3.355 -7.928 1.00 88.50 92 SER A CA 1
ATOM 676 C C . SER A 1 92 ? -0.966 2.998 -6.828 1.00 88.50 92 SER A C 1
ATOM 678 O O . SER A 1 92 ? 0.146 2.538 -7.096 1.00 88.50 92 SER A O 1
ATOM 680 N N . TYR A 1 93 ? -1.3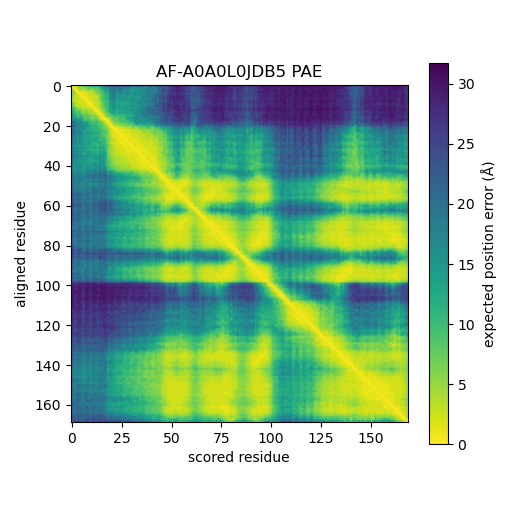75 3.202 -5.591 1.00 87.19 93 TYR A N 1
ATOM 681 C CA . TYR A 1 93 ? -0.592 2.961 -4.396 1.00 87.19 93 TYR A CA 1
ATOM 682 C C . TYR A 1 93 ? -1.423 2.164 -3.404 1.00 87.19 93 TYR A C 1
ATOM 684 O O . TYR A 1 93 ? -2.648 2.294 -3.343 1.00 87.19 93 TYR A O 1
ATOM 692 N N . ILE A 1 94 ? -0.724 1.366 -2.606 1.00 90.25 94 ILE A N 1
ATOM 693 C CA . ILE A 1 94 ? -1.247 0.875 -1.341 1.00 90.25 94 ILE A CA 1
ATOM 694 C C . ILE A 1 94 ? -0.461 1.512 -0.200 1.00 90.25 94 ILE A C 1
ATOM 696 O O . ILE A 1 94 ? 0.761 1.646 -0.287 1.00 90.25 94 ILE A O 1
ATOM 700 N N . GLY A 1 95 ? -1.149 1.885 0.866 1.00 89.62 95 GLY A N 1
ATOM 701 C CA . GLY A 1 95 ? -0.572 2.378 2.104 1.00 89.62 95 GLY A CA 1
ATOM 702 C C . GLY A 1 95 ? -1.073 1.572 3.286 1.00 89.62 95 GLY A C 1
ATOM 703 O O . GLY A 1 95 ? -2.221 1.140 3.313 1.00 89.62 95 GLY A O 1
ATOM 704 N N . VAL A 1 96 ? -0.191 1.369 4.252 1.00 90.62 96 VAL A N 1
ATOM 705 C CA . VAL A 1 96 ? -0.514 0.810 5.559 1.00 90.62 96 VAL A CA 1
ATOM 706 C C . VAL A 1 96 ? -0.155 1.870 6.580 1.00 90.62 96 VAL A C 1
ATOM 708 O O . VAL A 1 96 ? 0.990 2.324 6.648 1.00 90.62 96 VAL A O 1
ATOM 711 N N . ARG A 1 97 ? -1.155 2.307 7.332 1.00 90.62 97 ARG A N 1
ATOM 712 C CA . ARG A 1 97 ? -0.992 3.221 8.448 1.00 90.62 97 ARG A CA 1
ATOM 713 C C . ARG A 1 97 ? -0.801 2.410 9.711 1.00 90.62 97 ARG A C 1
ATOM 715 O O . ARG A 1 97 ? -1.599 1.517 9.989 1.00 90.62 97 ARG A O 1
ATOM 722 N N . HIS A 1 98 ? 0.232 2.732 10.469 1.00 89.06 98 HIS A N 1
ATOM 723 C CA . HIS A 1 98 ? 0.596 1.983 11.661 1.00 89.06 98 HIS A CA 1
ATOM 724 C C . HIS A 1 98 ? 1.154 2.893 12.757 1.00 89.06 98 HIS A C 1
ATOM 726 O O . HIS A 1 98 ? 1.620 4.001 12.487 1.00 89.06 98 HIS A O 1
ATOM 732 N N . LYS A 1 99 ? 1.090 2.432 14.007 1.00 84.88 99 LYS A N 1
ATOM 733 C CA . LYS A 1 99 ? 1.428 3.191 15.226 1.00 84.88 99 LYS A CA 1
ATOM 734 C C . LYS A 1 99 ? 2.936 3.365 15.479 1.00 84.88 99 LYS A C 1
ATOM 736 O O . LYS A 1 99 ? 3.322 3.621 16.614 1.00 84.88 99 LYS A O 1
ATOM 741 N N . ASN A 1 100 ? 3.797 3.201 14.469 1.00 68.56 100 ASN A N 1
ATOM 742 C CA . ASN A 1 100 ? 5.248 3.158 14.682 1.00 68.56 100 ASN A CA 1
ATOM 743 C C . ASN A 1 100 ? 5.728 4.412 15.426 1.00 68.56 100 ASN A C 1
ATOM 745 O O . ASN A 1 100 ? 5.493 5.523 14.952 1.00 68.56 100 ASN A O 1
ATOM 749 N N . GLY A 1 101 ? 6.369 4.204 16.584 1.00 53.28 101 GLY A N 1
ATOM 750 C CA . GLY A 1 101 ? 6.566 5.150 17.694 1.00 53.28 101 GLY A CA 1
ATOM 751 C C . GLY A 1 101 ? 7.460 6.365 17.434 1.00 53.28 101 GLY A C 1
ATOM 752 O O . GLY A 1 101 ? 8.245 6.759 18.294 1.00 53.28 101 GLY A O 1
ATOM 753 N N . SER A 1 102 ? 7.357 6.982 16.262 1.00 46.34 102 SER A N 1
ATOM 754 C CA . SER A 1 102 ? 7.878 8.322 16.048 1.00 46.34 102 SER A CA 1
ATOM 755 C C . SER A 1 102 ? 6.988 9.290 16.815 1.00 46.34 102 SER A C 1
ATOM 757 O O . SER A 1 102 ? 5.803 9.428 16.516 1.00 46.34 102 SER A O 1
ATOM 759 N N . ALA A 1 103 ? 7.570 9.933 17.830 1.00 46.12 103 ALA A N 1
ATOM 760 C CA . ALA A 1 103 ? 6.933 11.023 18.552 1.00 46.12 103 ALA A CA 1
ATOM 761 C C . ALA A 1 103 ? 6.291 12.004 17.549 1.00 46.12 103 ALA A C 1
ATOM 763 O O . ALA A 1 103 ? 6.888 12.245 16.491 1.00 46.12 103 ALA A O 1
ATOM 764 N N . PRO A 1 104 ? 5.107 12.567 17.858 1.00 49.69 104 PRO A N 1
ATOM 765 C CA . PRO A 1 104 ? 4.492 13.595 17.029 1.00 49.69 104 PRO A CA 1
ATOM 766 C C . PRO A 1 104 ? 5.551 14.629 16.660 1.00 49.69 104 PRO A C 1
ATOM 768 O O . PRO A 1 104 ? 6.236 15.135 17.550 1.00 49.69 104 PRO A O 1
ATOM 771 N N . LEU A 1 105 ? 5.732 14.887 15.361 1.00 45.41 105 LEU A N 1
ATOM 772 C CA . LEU A 1 105 ? 6.707 15.865 14.885 1.00 45.41 105 LEU A CA 1
ATOM 773 C C . LEU A 1 105 ? 6.476 17.183 15.645 1.00 45.41 105 LEU A C 1
ATOM 775 O O . LEU A 1 105 ? 5.399 17.772 15.507 1.00 45.41 105 LEU A O 1
ATOM 779 N N . PRO A 1 106 ? 7.434 17.650 16.467 1.00 40.94 106 PRO A N 1
ATOM 780 C CA . PRO A 1 106 ? 7.275 18.914 17.160 1.00 40.94 106 PRO A CA 1
ATOM 781 C C . PRO A 1 106 ? 7.278 20.027 16.111 1.00 40.94 106 PRO A C 1
ATOM 783 O O . PRO A 1 106 ? 8.269 20.233 15.413 1.00 40.94 106 PRO A O 1
ATOM 786 N N . GLY A 1 107 ? 6.147 20.723 15.986 1.00 48.44 107 GLY A N 1
ATOM 787 C CA . GLY A 1 107 ? 5.980 21.830 15.043 1.00 48.44 107 GLY A CA 1
ATOM 788 C C . GLY A 1 107 ? 5.009 21.547 13.898 1.00 48.44 107 GLY A C 1
ATOM 789 O O . GLY A 1 107 ? 5.334 21.809 12.740 1.00 48.44 107 GLY A O 1
ATOM 790 N N . SER A 1 108 ? 3.796 21.071 14.199 1.00 54.62 108 SER A N 1
ATOM 791 C CA . SER A 1 108 ? 2.686 21.177 13.248 1.00 54.62 108 SER A CA 1
ATOM 792 C C . SER A 1 108 ? 2.529 22.647 12.849 1.00 54.62 108 SER A C 1
ATOM 794 O O . SER A 1 108 ? 2.353 23.512 13.713 1.00 54.62 108 SER A O 1
ATOM 796 N N . SER A 1 109 ? 2.614 22.948 11.552 1.00 58.41 109 SER A N 1
ATOM 797 C CA . SER A 1 109 ? 2.358 24.305 11.062 1.00 58.41 109 SER A CA 1
ATOM 798 C C . SER A 1 109 ? 0.989 24.806 11.565 1.00 58.41 109 SER A C 1
ATOM 800 O O . SER A 1 109 ? 0.080 23.991 11.745 1.00 58.41 109 SER A O 1
ATOM 802 N N . PRO A 1 110 ? 0.789 26.122 11.768 1.00 64.25 110 PRO A N 1
ATOM 803 C CA . PRO A 1 110 ? -0.504 26.663 12.199 1.00 64.25 110 PRO A CA 1
ATOM 804 C C . PRO A 1 110 ? -1.679 26.207 11.318 1.00 64.25 110 PRO A C 1
ATOM 806 O O . PRO A 1 110 ? -2.778 25.991 11.817 1.00 64.25 110 PRO A O 1
ATOM 809 N N . ALA A 1 111 ? -1.424 25.992 10.022 1.00 63.31 111 ALA A N 1
ATOM 810 C CA . ALA A 1 111 ? -2.400 25.471 9.071 1.00 63.31 111 ALA A CA 1
ATOM 811 C C . ALA A 1 111 ? -2.774 24.001 9.333 1.00 63.31 111 ALA A C 1
ATOM 813 O O . ALA A 1 111 ? -3.940 23.641 9.226 1.00 63.31 111 ALA A O 1
ATOM 814 N N . LEU A 1 112 ? -1.809 23.156 9.714 1.00 60.97 112 LEU A N 1
ATOM 815 C CA . LEU A 1 112 ? -2.088 21.767 10.101 1.00 60.97 112 LEU A CA 1
ATOM 816 C C . LEU A 1 112 ? -2.903 21.711 11.393 1.00 60.97 112 LEU A C 1
ATOM 818 O O . LEU A 1 112 ? -3.846 20.938 11.481 1.00 60.97 112 LEU A O 1
ATOM 822 N N . ARG A 1 113 ? -2.616 22.605 12.344 1.00 65.62 113 ARG A N 1
ATOM 823 C CA . ARG A 1 113 ? -3.363 22.676 13.601 1.00 65.62 113 ARG A CA 1
ATOM 824 C C . ARG A 1 113 ? -4.831 23.070 13.399 1.00 65.62 113 ARG A C 1
ATOM 826 O O . ARG A 1 113 ? -5.700 22.507 14.047 1.00 65.62 113 ARG A O 1
ATOM 833 N N . GLN A 1 114 ? -5.114 23.988 12.474 1.00 68.81 114 GLN A N 1
ATOM 834 C CA . GLN A 1 114 ? -6.494 24.340 12.110 1.00 68.81 114 GLN A CA 1
ATOM 835 C C . GLN A 1 114 ? -7.238 23.185 11.432 1.00 68.81 114 GLN A C 1
ATOM 837 O O . GLN A 1 114 ? -8.436 23.018 11.642 1.00 68.81 114 GLN A O 1
ATOM 842 N N . ILE A 1 115 ? -6.539 22.378 10.629 1.00 67.69 115 ILE A N 1
ATOM 843 C CA . ILE A 1 115 ? -7.116 21.170 10.030 1.00 67.69 115 ILE A CA 1
ATOM 844 C C . ILE A 1 115 ? -7.416 20.136 11.119 1.00 67.69 115 ILE A C 1
ATOM 846 O O . ILE A 1 115 ? -8.496 19.555 11.103 1.00 67.69 115 ILE A O 1
ATOM 850 N N . ASP A 1 116 ? -6.515 19.943 12.083 1.00 66.00 116 ASP A N 1
ATOM 851 C CA . ASP A 1 116 ? -6.730 19.027 13.207 1.00 66.00 116 ASP A CA 1
ATOM 852 C C . ASP A 1 116 ? -7.909 19.473 14.089 1.00 66.00 116 ASP A C 1
ATOM 854 O O . ASP A 1 116 ? -8.755 18.651 14.438 1.00 66.00 116 ASP A O 1
ATOM 858 N N . GLU A 1 117 ? -8.013 20.772 14.396 1.00 68.44 117 GLU A N 1
ATOM 859 C CA . GLU A 1 117 ? -9.146 21.365 15.127 1.00 68.44 117 GLU A CA 1
ATOM 860 C C . GLU A 1 117 ? -10.467 21.163 14.355 1.00 68.44 117 GLU A C 1
ATOM 862 O O . GLU A 1 117 ? -11.453 20.693 14.921 1.00 68.44 1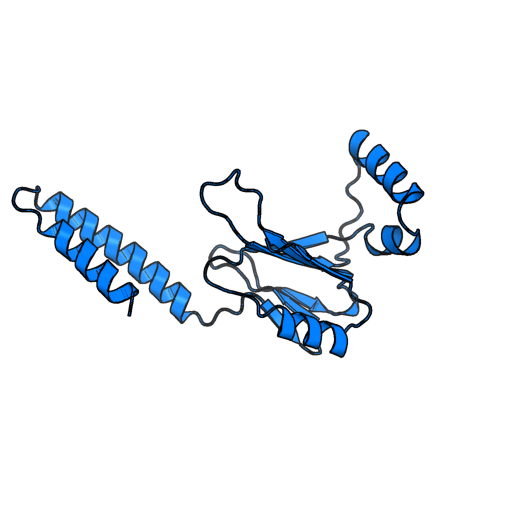17 GLU A O 1
ATOM 867 N N . TYR A 1 118 ? -10.474 21.404 13.040 1.00 72.38 118 TYR A N 1
ATOM 868 C CA . TYR A 1 118 ? -11.643 21.170 12.187 1.00 72.38 118 TYR A CA 1
ATOM 869 C C . TYR A 1 118 ? -12.053 19.690 12.139 1.00 72.38 118 TYR A C 1
ATOM 871 O O . TYR A 1 118 ? -13.239 19.363 12.227 1.00 72.38 118 TYR A O 1
ATOM 879 N N . LEU A 1 119 ? -11.087 18.777 12.015 1.00 67.75 119 LEU A N 1
ATOM 880 C CA . LEU A 1 119 ? -11.348 17.339 12.008 1.00 67.75 119 LEU A CA 1
ATOM 881 C C . LEU A 1 119 ? -11.858 16.857 13.370 1.00 67.75 119 LEU A C 1
ATOM 883 O O . LEU A 1 119 ? -12.761 16.030 13.398 1.00 67.75 119 LEU A O 1
ATOM 887 N N . ALA A 1 120 ? -11.357 17.396 14.483 1.00 67.75 120 ALA A N 1
ATOM 888 C CA . ALA A 1 120 ? -11.847 17.066 15.822 1.00 67.75 120 ALA A CA 1
ATOM 889 C C . ALA A 1 120 ? -13.323 17.452 16.038 1.00 67.75 120 ALA A C 1
ATOM 891 O O . ALA A 1 120 ? -14.029 16.771 16.779 1.00 67.75 120 ALA A O 1
ATOM 892 N N . GLU A 1 121 ? -13.803 18.508 15.377 1.00 72.69 121 GLU A N 1
ATOM 893 C CA . GLU A 1 121 ? -15.209 18.929 15.438 1.00 72.69 121 GLU A CA 1
ATOM 894 C C . GLU A 1 121 ? -16.135 18.106 14.529 1.00 72.69 121 GLU A C 1
ATOM 896 O O . GLU A 1 121 ? -17.302 17.899 14.859 1.00 72.69 121 GLU A O 1
ATOM 901 N N . HIS A 1 122 ? -15.635 17.634 13.383 1.00 72.69 122 HIS A N 1
ATOM 902 C CA . HIS A 1 122 ? -16.466 17.025 12.333 1.00 72.69 122 HIS A CA 1
ATOM 903 C C . HIS A 1 122 ? -16.330 15.502 12.230 1.00 72.69 122 HIS A C 1
ATOM 905 O O . HIS A 1 122 ? -17.110 14.855 11.527 1.00 72.69 122 HIS A O 1
ATOM 911 N N . VAL A 1 123 ? -15.348 14.913 12.909 1.00 74.00 123 VAL A N 1
ATOM 912 C CA . VAL A 1 123 ? -15.043 13.483 12.861 1.00 74.00 123 VAL A CA 1
ATOM 913 C C . VAL A 1 123 ? -15.206 12.890 14.263 1.00 74.00 123 VAL A C 1
ATOM 915 O O . VAL A 1 123 ? -14.796 13.515 15.240 1.00 74.00 123 VAL A O 1
ATOM 918 N N . PRO A 1 124 ? -15.789 11.682 14.410 1.00 76.00 124 PRO A N 1
ATOM 919 C CA . PRO A 1 124 ? -15.928 11.046 15.715 1.00 76.00 124 PRO A CA 1
ATOM 920 C C . PRO A 1 124 ? -14.593 10.989 16.465 1.00 76.00 124 PRO A C 1
ATOM 922 O O . PRO A 1 124 ? -13.589 10.550 15.905 1.00 76.00 124 PRO A O 1
ATOM 925 N N . ALA A 1 125 ? -14.592 11.377 17.743 1.00 69.88 125 ALA A N 1
ATOM 926 C CA . ALA A 1 125 ? -13.370 11.496 18.543 1.00 69.88 125 ALA A CA 1
ATOM 927 C C . ALA A 1 125 ? -12.507 10.217 18.533 1.00 69.88 125 ALA A C 1
ATOM 929 O O . ALA A 1 125 ? -11.291 10.296 18.380 1.00 69.88 125 ALA A O 1
ATOM 930 N N . GLY A 1 126 ? -13.137 9.034 18.582 1.00 72.62 126 GLY A N 1
ATOM 931 C CA . GLY A 1 126 ? -12.427 7.748 18.525 1.00 72.62 126 GLY A CA 1
ATOM 932 C C . GLY A 1 126 ? -11.726 7.465 17.189 1.00 72.62 126 GLY A C 1
ATOM 933 O O . GLY A 1 126 ? -10.763 6.705 17.148 1.00 72.62 126 GLY A O 1
ATOM 934 N N . PHE A 1 127 ? -12.160 8.091 16.093 1.00 74.19 127 PHE A N 1
ATOM 935 C CA . PHE A 1 127 ? -11.463 8.019 14.810 1.00 74.19 127 PHE A CA 1
ATOM 936 C C . PHE A 1 127 ? -10.239 8.939 14.805 1.00 74.19 127 PHE A C 1
ATOM 938 O O . PHE A 1 127 ? -9.165 8.519 14.398 1.00 74.19 127 PHE A O 1
ATOM 945 N N . VAL A 1 128 ? -10.358 10.174 15.296 1.00 72.50 128 VAL A N 1
ATOM 946 C CA . VAL A 1 128 ? -9.215 11.105 15.355 1.00 72.50 128 VAL A CA 1
ATOM 947 C C . VAL A 1 128 ? -8.107 10.550 16.254 1.00 72.50 128 VAL A C 1
ATOM 949 O O . VAL A 1 128 ? -6.937 10.553 15.874 1.00 72.50 128 VAL A O 1
ATOM 952 N N . GLU A 1 129 ? -8.477 9.987 17.405 1.00 74.12 129 GLU A N 1
ATOM 953 C CA . GLU A 1 129 ? -7.540 9.344 18.328 1.00 74.12 129 GLU A CA 1
ATOM 954 C C . GLU A 1 129 ? -6.821 8.149 17.688 1.00 74.12 129 GLU A C 1
ATOM 956 O O . GLU A 1 129 ? -5.600 8.045 17.789 1.00 74.12 129 GLU A O 1
ATOM 961 N N . ALA A 1 130 ? -7.543 7.288 16.962 1.00 74.44 130 ALA A N 1
ATOM 962 C CA . ALA A 1 130 ? -6.957 6.113 16.317 1.00 74.44 130 ALA A CA 1
ATOM 963 C C . ALA A 1 130 ? -5.896 6.463 15.257 1.00 74.44 130 ALA A C 1
ATOM 965 O O . ALA A 1 130 ? -4.976 5.677 15.031 1.00 74.44 130 ALA A O 1
ATOM 966 N N . PHE A 1 131 ? -6.015 7.623 14.604 1.00 77.12 131 PHE A N 1
ATOM 967 C CA . PHE A 1 131 ? -5.113 8.056 13.533 1.00 77.12 131 PHE A CA 1
ATOM 968 C C . PHE A 1 131 ? -3.996 8.992 14.021 1.00 77.12 131 PHE A C 1
ATOM 970 O O . PHE A 1 131 ? -3.002 9.176 13.308 1.00 77.12 131 PHE A O 1
ATOM 977 N N . SER A 1 132 ? -4.116 9.553 15.225 1.00 74.44 132 SER A N 1
ATOM 978 C CA . SER A 1 132 ? -3.099 10.419 15.822 1.00 74.44 132 SER A CA 1
ATOM 979 C C . SER A 1 132 ? -1.799 9.657 16.107 1.00 74.44 132 SER A C 1
ATOM 981 O O . SER A 1 132 ? -1.816 8.510 16.547 1.00 74.44 132 SER A O 1
ATOM 983 N N . GLY A 1 133 ? -0.651 10.283 15.827 1.00 73.19 133 GLY A N 1
ATOM 984 C CA . GLY A 1 133 ? 0.668 9.677 16.059 1.00 73.19 133 GLY A CA 1
ATOM 985 C C . GLY A 1 133 ? 0.994 8.469 15.169 1.00 73.19 133 GLY A C 1
ATOM 986 O O . GLY A 1 133 ? 1.890 7.696 15.494 1.00 73.19 133 GLY A O 1
ATOM 987 N N . THR A 1 134 ? 0.277 8.283 14.056 1.00 82.81 134 THR A N 1
ATOM 988 C CA . THR A 1 134 ? 0.517 7.178 13.117 1.00 82.81 134 THR A CA 1
ATOM 989 C C . THR A 1 134 ? 1.414 7.582 11.949 1.00 82.81 134 THR A C 1
ATOM 991 O O . THR A 1 134 ? 1.441 8.736 11.519 1.00 82.81 134 THR A O 1
ATOM 994 N N . VAL A 1 135 ? 2.105 6.599 11.373 1.00 84.06 135 VAL A N 1
ATOM 995 C CA . VAL A 1 135 ? 2.930 6.744 10.167 1.00 84.06 135 VAL A CA 1
ATOM 996 C C . VAL A 1 135 ? 2.271 6.000 9.008 1.00 84.06 135 VAL A C 1
ATOM 998 O O . VAL A 1 135 ? 1.715 4.920 9.198 1.00 84.06 135 VAL A O 1
ATOM 1001 N N . LEU A 1 136 ? 2.327 6.575 7.801 1.00 85.50 136 LEU A N 1
ATOM 1002 C CA . LEU A 1 136 ? 1.851 5.935 6.573 1.00 85.50 136 LEU A CA 1
ATOM 1003 C C . LEU A 1 136 ? 3.027 5.367 5.775 1.00 85.50 136 LEU A C 1
ATOM 1005 O O . LEU A 1 136 ? 3.827 6.110 5.207 1.00 85.50 136 LEU A O 1
ATOM 1009 N N . SER A 1 137 ? 3.070 4.046 5.658 1.00 86.00 137 SER A N 1
ATOM 1010 C CA . SER A 1 137 ? 4.033 3.323 4.834 1.00 86.00 137 SER A CA 1
ATOM 1011 C C . SER A 1 137 ? 3.380 2.884 3.530 1.00 86.00 137 SER A C 1
ATOM 1013 O O . SER A 1 137 ? 2.442 2.091 3.540 1.00 86.00 137 SER A O 1
ATOM 1015 N N . SER A 1 138 ? 3.864 3.385 2.390 1.00 85.62 138 SER A N 1
ATOM 1016 C CA . SER A 1 138 ? 3.221 3.160 1.088 1.00 85.62 138 SER A CA 1
ATOM 1017 C C . SER A 1 138 ? 4.112 2.481 0.050 1.00 85.62 138 SER A C 1
ATOM 1019 O O . SER A 1 138 ? 5.345 2.533 0.109 1.00 85.62 138 SER A O 1
ATOM 1021 N N . ARG A 1 139 ? 3.482 1.801 -0.914 1.00 85.38 139 ARG A N 1
ATOM 1022 C CA . ARG A 1 139 ? 4.125 1.148 -2.059 1.00 85.38 139 ARG A CA 1
ATOM 1023 C C . ARG A 1 139 ? 3.338 1.423 -3.333 1.00 85.38 139 ARG A C 1
ATOM 1025 O O . ARG A 1 139 ? 2.129 1.214 -3.390 1.00 85.38 139 ARG A O 1
ATOM 1032 N N . GLY A 1 140 ? 4.054 1.847 -4.371 1.00 84.31 140 GLY A N 1
ATOM 1033 C CA . GLY A 1 140 ? 3.489 1.971 -5.709 1.00 84.31 140 GLY A CA 1
ATOM 1034 C C . GLY A 1 140 ? 3.153 0.597 -6.281 1.00 84.31 140 GLY A C 1
ATOM 1035 O O . GLY A 1 140 ? 3.968 -0.327 -6.236 1.00 84.31 140 GLY A O 1
ATOM 1036 N N . MET A 1 141 ? 1.972 0.481 -6.875 1.00 83.50 141 MET A N 1
ATOM 1037 C CA . MET A 1 141 ? 1.455 -0.705 -7.563 1.00 83.50 141 MET A CA 1
ATOM 1038 C C . MET A 1 141 ? 2.012 -0.831 -8.991 1.00 83.50 141 MET A C 1
ATOM 1040 O O . MET A 1 141 ? 1.364 -1.317 -9.914 1.00 83.50 141 MET A O 1
ATOM 1044 N N . VAL A 1 142 ? 3.243 -0.363 -9.196 1.00 76.94 142 VAL A N 1
ATOM 1045 C CA . VAL A 1 142 ? 3.915 -0.387 -10.495 1.00 76.94 142 VAL A CA 1
ATOM 1046 C C . VAL A 1 142 ? 4.317 -1.831 -10.788 1.00 76.94 142 VAL A C 1
ATOM 1048 O O . VAL A 1 142 ? 5.136 -2.397 -10.070 1.00 76.94 142 VAL A O 1
ATOM 1051 N N . LEU A 1 143 ? 3.741 -2.419 -11.844 1.00 75.31 143 LEU A N 1
ATOM 1052 C CA . LEU A 1 143 ? 3.942 -3.813 -12.288 1.00 75.31 143 LEU A C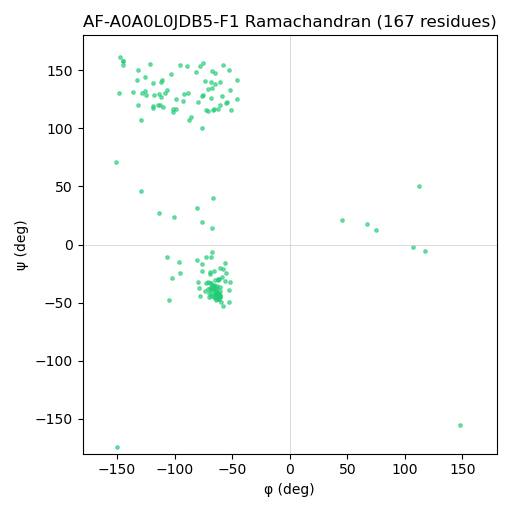A 1
ATOM 1053 C C . LEU A 1 143 ? 3.255 -4.902 -11.443 1.00 75.31 143 LEU A C 1
ATOM 1055 O O . LEU A 1 143 ? 3.522 -6.085 -11.648 1.00 75.31 143 LEU A O 1
ATOM 1059 N N . TRP A 1 144 ? 2.342 -4.548 -10.537 1.00 79.44 144 TRP A N 1
ATOM 1060 C CA . TRP A 1 144 ? 1.545 -5.526 -9.791 1.00 79.44 144 TRP A CA 1
ATOM 1061 C C . TRP A 1 144 ? 0.147 -4.984 -9.482 1.00 79.44 144 TRP A C 1
ATOM 1063 O O . TRP A 1 144 ? -0.108 -3.789 -9.572 1.00 79.44 144 TRP A O 1
ATOM 1073 N N . ARG A 1 145 ? -0.794 -5.873 -9.156 1.00 81.94 145 ARG A N 1
ATOM 1074 C CA . ARG A 1 145 ? -2.178 -5.501 -8.843 1.00 81.94 145 ARG A CA 1
ATOM 1075 C C . ARG A 1 145 ? -2.628 -6.207 -7.574 1.00 81.94 145 ARG A C 1
ATOM 1077 O O . ARG A 1 145 ? -2.310 -7.374 -7.367 1.00 81.94 145 ARG A O 1
ATOM 1084 N N . VAL A 1 146 ? -3.387 -5.491 -6.754 1.00 86.00 146 VAL A N 1
ATOM 1085 C CA . VAL A 1 146 ? -4.067 -6.042 -5.583 1.00 86.00 146 VAL A CA 1
ATOM 1086 C C . VAL A 1 146 ? -5.434 -6.557 -6.010 1.00 86.00 146 VAL A C 1
ATOM 1088 O O . VAL A 1 146 ? -6.201 -5.847 -6.662 1.00 86.00 146 VAL A O 1
ATOM 1091 N N . ASP A 1 147 ? -5.747 -7.787 -5.619 1.00 89.75 147 ASP A N 1
ATOM 1092 C CA . ASP A 1 147 ? -7.122 -8.274 -5.599 1.00 89.75 147 ASP A CA 1
ATOM 1093 C C . ASP A 1 147 ? -7.826 -7.661 -4.383 1.00 89.75 147 ASP A C 1
ATOM 1095 O O . ASP A 1 147 ? -7.630 -8.092 -3.244 1.00 89.75 147 ASP A O 1
ATOM 1099 N N . GLN A 1 148 ? -8.606 -6.607 -4.626 1.00 90.06 148 GLN A N 1
ATOM 1100 C CA . GLN A 1 148 ? -9.292 -5.866 -3.570 1.00 90.06 148 GLN A CA 1
ATOM 1101 C C . GLN A 1 148 ? -10.314 -6.726 -2.821 1.00 90.06 148 GLN A C 1
ATOM 1103 O O . GLN A 1 148 ? -10.484 -6.548 -1.617 1.00 90.06 148 GLN A O 1
ATOM 1108 N N . ALA A 1 149 ? -11.004 -7.644 -3.506 1.00 91.56 149 ALA A N 1
ATOM 1109 C CA . ALA A 1 149 ? -12.018 -8.489 -2.882 1.00 91.56 149 ALA A CA 1
ATOM 1110 C C . ALA A 1 149 ? -11.357 -9.469 -1.914 1.00 91.56 149 ALA A C 1
ATOM 1112 O O . ALA A 1 149 ? -11.783 -9.605 -0.765 1.00 91.56 149 ALA A O 1
ATOM 1113 N N . ARG A 1 150 ? -10.253 -10.083 -2.349 1.00 91.88 150 ARG A N 1
ATOM 1114 C CA . ARG A 1 150 ? -9.457 -10.961 -1.497 1.00 91.88 150 ARG A CA 1
ATOM 1115 C C . ARG A 1 150 ? -8.818 -10.201 -0.338 1.00 91.88 150 ARG A C 1
ATOM 1117 O O . ARG A 1 150 ? -8.844 -10.705 0.782 1.00 91.88 150 ARG A O 1
ATOM 1124 N N . LEU A 1 151 ? -8.296 -8.995 -0.573 1.00 91.94 151 LEU A N 1
ATOM 1125 C CA . LEU A 1 151 ? -7.767 -8.128 0.484 1.00 91.94 151 LEU A CA 1
ATOM 1126 C C . LEU A 1 151 ? -8.847 -7.820 1.530 1.00 91.94 151 LEU A C 1
ATOM 1128 O O . LEU A 1 151 ? -8.642 -8.105 2.704 1.00 91.94 151 LEU A O 1
ATOM 1132 N N . LYS A 1 152 ? -10.017 -7.331 1.099 1.00 92.88 152 LYS A N 1
ATOM 1133 C CA . LYS A 1 152 ? -11.181 -7.049 1.957 1.00 92.88 152 LYS A CA 1
ATOM 1134 C C . LYS A 1 152 ? -11.567 -8.255 2.805 1.00 92.88 152 LYS A C 1
ATOM 1136 O O . LYS A 1 152 ? -11.736 -8.123 4.012 1.00 92.88 152 LYS A O 1
ATOM 1141 N N . ALA A 1 153 ? -11.694 -9.424 2.181 1.00 94.56 153 ALA A N 1
ATOM 1142 C CA . ALA A 1 153 ? -12.043 -10.656 2.880 1.00 94.56 153 ALA A CA 1
ATOM 1143 C C . ALA A 1 153 ? -10.986 -11.044 3.924 1.00 94.56 153 ALA A C 1
ATOM 1145 O O . ALA A 1 153 ? -11.330 -11.421 5.038 1.00 94.56 153 ALA A O 1
ATOM 1146 N N . THR A 1 154 ? -9.706 -10.907 3.577 1.00 94.12 154 THR A N 1
ATOM 1147 C CA . THR A 1 154 ? -8.588 -11.290 4.449 1.00 94.12 154 THR A CA 1
ATOM 1148 C C . THR A 1 154 ? -8.464 -10.352 5.648 1.00 94.12 154 THR A C 1
ATOM 1150 O O . THR A 1 154 ? -8.344 -10.821 6.773 1.00 94.12 154 THR A O 1
ATOM 1153 N N . VAL A 1 155 ? -8.549 -9.038 5.424 1.00 94.25 155 VAL A N 1
ATOM 1154 C CA . VAL A 1 155 ? -8.510 -8.029 6.496 1.00 94.25 155 VAL A CA 1
ATOM 1155 C C . VAL A 1 155 ? -9.681 -8.237 7.450 1.00 94.25 155 VAL A C 1
ATOM 1157 O O . VAL A 1 155 ? -9.473 -8.338 8.647 1.00 94.25 155 VAL A O 1
ATOM 1160 N N . ARG A 1 156 ? -10.901 -8.429 6.934 1.00 93.94 156 ARG A N 1
ATOM 1161 C CA . ARG A 1 156 ? -12.076 -8.707 7.777 1.00 93.94 156 ARG A CA 1
ATOM 1162 C C . ARG A 1 156 ? -11.954 -9.990 8.598 1.00 93.94 156 ARG A C 1
ATOM 1164 O O . ARG A 1 156 ? -12.569 -10.078 9.652 1.00 93.94 156 ARG A O 1
ATOM 1171 N N . ALA A 1 157 ? -11.221 -10.984 8.099 1.00 95.00 157 ALA A N 1
ATOM 1172 C CA . ALA A 1 157 ? -11.036 -12.253 8.791 1.00 95.00 157 ALA A CA 1
ATOM 1173 C C . ALA A 1 157 ? -9.999 -12.170 9.920 1.00 95.00 157 ALA A C 1
ATOM 1175 O O . ALA A 1 157 ? -10.183 -12.823 10.942 1.00 95.00 157 ALA A O 1
ATOM 1176 N N . PHE A 1 158 ? -8.919 -11.403 9.734 1.00 94.12 158 PHE A N 1
ATOM 1177 C CA . PHE A 1 158 ? -7.812 -11.348 10.697 1.00 94.12 158 PHE A CA 1
ATOM 1178 C C . PHE A 1 158 ? -7.808 -10.107 11.595 1.00 94.12 158 PHE A C 1
ATOM 1180 O O . PHE A 1 158 ? -7.324 -10.202 12.714 1.00 94.12 158 PHE A O 1
ATOM 1187 N N . ALA A 1 159 ? -8.341 -8.980 11.124 1.00 92.81 159 ALA A N 1
ATOM 1188 C CA . ALA A 1 159 ? -8.332 -7.699 11.828 1.00 92.81 159 ALA A CA 1
ATOM 1189 C C . ALA A 1 159 ? -9.565 -6.851 11.439 1.00 92.81 159 ALA A C 1
ATOM 1191 O O . ALA A 1 159 ? -9.453 -5.886 10.674 1.00 92.81 159 ALA A O 1
ATOM 1192 N N . PRO A 1 160 ? -10.778 -7.234 11.888 1.00 93.00 160 PRO A N 1
ATOM 1193 C CA . PRO A 1 160 ? -12.017 -6.514 11.576 1.00 93.00 160 PRO A CA 1
ATOM 1194 C C . PRO A 1 160 ? -12.042 -5.058 12.073 1.00 93.00 160 PRO A C 1
ATOM 1196 O O . PRO A 1 160 ? -12.831 -4.259 11.572 1.00 93.00 160 PRO A O 1
ATOM 1199 N N . GLU A 1 161 ? -11.195 -4.715 13.038 1.00 89.38 161 GLU A N 1
ATOM 1200 C CA . GLU A 1 161 ? -10.996 -3.377 13.592 1.00 89.38 161 GLU A CA 1
ATOM 1201 C C . GLU A 1 161 ? -10.171 -2.444 12.693 1.00 89.38 161 GLU A C 1
ATOM 1203 O O . GLU A 1 161 ? -10.210 -1.228 12.880 1.00 89.38 161 GLU A O 1
ATOM 1208 N N . VAL A 1 162 ? -9.442 -2.982 11.709 1.00 90.88 162 VAL A N 1
ATOM 1209 C CA . VAL A 1 162 ? -8.607 -2.184 10.805 1.00 90.88 162 VAL A CA 1
ATOM 1210 C C . VAL A 1 162 ? -9.469 -1.482 9.764 1.00 90.88 162 VAL A C 1
ATOM 1212 O O . VAL A 1 162 ? -10.238 -2.102 9.022 1.00 90.88 162 VAL A O 1
ATOM 1215 N N . TYR A 1 163 ? -9.285 -0.168 9.644 1.00 91.06 163 TYR A N 1
ATOM 1216 C CA . TYR A 1 163 ? -9.986 0.625 8.643 1.00 91.06 163 TYR A CA 1
ATOM 1217 C C . TYR A 1 163 ? -9.464 0.316 7.241 1.00 91.06 163 TYR A C 1
ATOM 1219 O O . TYR A 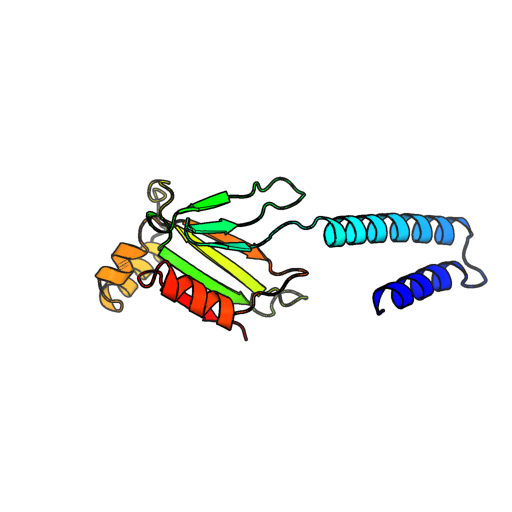1 163 ? -8.259 0.309 6.994 1.00 91.06 163 TYR A O 1
ATOM 1227 N N . LEU A 1 164 ? -10.374 0.116 6.289 1.00 90.69 164 LEU A N 1
ATOM 1228 C CA . LEU A 1 164 ? -10.017 -0.088 4.891 1.00 90.69 164 LEU A CA 1
ATOM 1229 C C . LEU A 1 164 ? -10.611 1.019 4.022 1.00 90.69 164 LEU A C 1
ATOM 1231 O O . LEU A 1 164 ? -11.831 1.122 3.888 1.00 90.69 164 LEU A O 1
ATOM 1235 N N . PHE A 1 165 ? -9.741 1.796 3.382 1.00 89.56 165 PHE A N 1
ATOM 1236 C CA . PHE A 1 165 ? -10.124 2.841 2.437 1.00 89.56 165 PHE A CA 1
ATOM 1237 C C . PHE A 1 165 ? -9.770 2.426 1.015 1.00 89.56 165 PHE A C 1
ATOM 1239 O O . PHE A 1 165 ? -8.645 2.018 0.734 1.00 89.56 165 PHE A O 1
ATOM 1246 N N . ASP A 1 166 ? -10.734 2.548 0.110 1.00 86.81 166 ASP A N 1
ATOM 1247 C CA . ASP A 1 166 ? -10.589 2.159 -1.287 1.00 86.81 166 ASP A CA 1
ATOM 1248 C C . ASP A 1 166 ? -11.031 3.316 -2.182 1.00 86.81 166 ASP A C 1
ATOM 1250 O O . ASP A 1 166 ? -12.215 3.644 -2.254 1.00 86.81 166 ASP A O 1
ATOM 1254 N N . ARG A 1 167 ? -10.052 3.973 -2.804 1.00 82.75 167 ARG A N 1
ATOM 1255 C CA . ARG A 1 167 ? -10.223 5.110 -3.715 1.00 82.75 167 ARG A CA 1
ATOM 1256 C C . ARG A 1 167 ? -9.467 4.857 -5.020 1.00 82.75 167 ARG A C 1
ATOM 1258 O O . ARG A 1 167 ? -8.675 5.680 -5.480 1.00 82.75 167 ARG A O 1
ATOM 1265 N N . LEU A 1 168 ? -9.633 3.657 -5.562 1.00 76.94 168 LEU A N 1
ATOM 1266 C CA . LEU A 1 168 ? -9.131 3.320 -6.885 1.00 76.94 168 LEU A CA 1
ATOM 1267 C C . LEU A 1 168 ? -10.189 3.711 -7.926 1.00 76.94 168 LEU A C 1
ATOM 1269 O O . LEU A 1 168 ? -11.231 3.067 -8.003 1.00 76.94 168 LEU A O 1
ATOM 1273 N N . ASP A 1 169 ? -9.903 4.782 -8.673 1.00 64.38 169 ASP A N 1
ATOM 1274 C CA . ASP A 1 169 ? -10.720 5.285 -9.793 1.00 64.38 169 ASP A CA 1
ATOM 1275 C C . ASP A 1 169 ? -10.716 4.356 -11.020 1.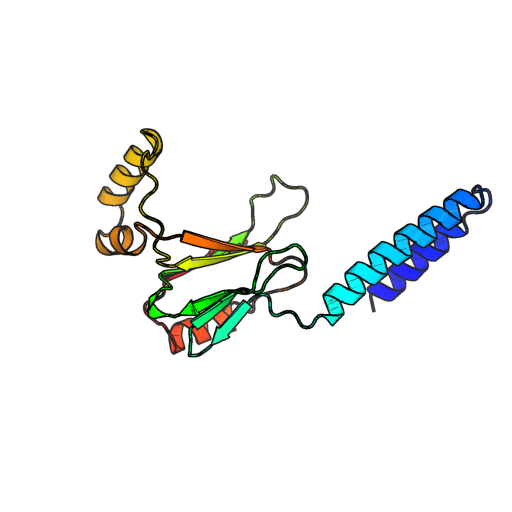00 64.38 169 ASP A C 1
ATOM 1277 O O . ASP A 1 169 ? -9.625 3.840 -11.379 1.00 64.38 169 ASP A O 1
#

Solvent-accessible surface area (backbone atoms only — not comparable to full-atom values): 9981 Å² total; per-residue (Å²): 119,73,67,63,58,53,51,54,52,58,58,50,63,50,62,50,90,85,62,60,68,66,58,30,50,53,51,50,53,53,49,50,53,54,48,52,52,51,49,51,60,72,68,55,76,73,55,65,67,46,81,55,86,74,23,42,31,41,38,46,51,98,88,74,48,68,62,46,76,44,42,57,93,40,45,43,32,41,39,34,38,48,52,71,78,89,45,102,63,77,47,41,33,43,32,41,28,24,54,60,85,57,71,68,72,90,75,70,51,76,69,55,50,53,50,51,54,51,44,58,74,76,39,62,64,74,57,55,59,66,57,56,56,49,42,77,52,70,46,72,43,77,95,55,82,80,61,62,67,61,49,53,54,49,42,55,72,67,41,68,84,45,44,76,46,81,52,73,128

Mean predicted aligned error: 12.63 Å

Sequence (169 aa):
MKGALLCLLFLGLAFVPGSPGWAAAVLGVMGAILFSGIALLACSRRVALRVGPEGVMLGGTPFGIRAELMEWSEVVSIELWTEPPHRMVKTSYIGVRHKNGSAPLPGSSPALRQIDEYLAEHVPAGFVEAFSGTVLSSRGMVLWRVDQARLKATVRAFAPEVYLFDRLD

pLDDT: mean 75.4, std 14.27, range [37.44, 95.0]